Protein AF-A0A9C8GMT3-F1 (afdb_monomer)

Radius of gyration: 23.28 Å; Cα contacts (8 Å, |Δi|>4): 105; chains: 1; bounding box: 60×32×72 Å

Secondary structure (DSSP, 8-state):
-HHHHHHHH--S-EEE-S--SSS-HHHHHHHHHHSTTTTTS-EEEEE-----HHHHHHHHHH-SEEEETTTS-HHHHHHHHHHHHHHHHHHHHHHHTTS-----------------

Solvent-accessible surface area (backbone atoms only — not comparable to full-atom values): 7355 Å² total; per-residue (Å²): 109,70,67,59,49,47,72,72,68,61,57,81,61,42,82,41,51,55,82,48,90,95,48,60,29,64,57,50,52,49,56,38,57,71,36,86,92,43,39,80,45,48,28,35,36,48,27,78,69,88,69,51,75,66,55,49,59,54,44,71,77,72,40,77,44,81,44,48,61,92,76,67,55,75,67,55,58,51,50,52,51,51,55,53,50,51,53,52,58,54,54,55,59,62,60,65,73,74,73,76,73,79,91,68,89,79,87,78,90,81,92,80,83,84,90,133

Foldseek 3Di:
DVLVCCVPVVDQAEEFEQDDPPDGSVVSLCSQCVDPSRVLRAYEYEYQDDDDPVRVVVCVVRHQYYHHPPPDDPVVVVVSVVVSSVVVVVVVVVVVVPPPDPPDDDDDDDDDDDDD

Sequence (116 aa):
EAITLVQMEHPDIIVLDLMMPGVDGFDVLESVKANKDTRGIPIIVVTAKELTKKERQVLNKGVETLLQKGLFEQQELLADVASALDRLSMNSQRQDTAKDEPENETTPQKIARESK

Nearest PDB structures (foldseek):
  2v0n-assembly1_B  TM=7.617E-01  e=2.883E-06  Caulobacter vibrioides CB15
  2fmk-assembly1_A  TM=8.348E-01  e=1.389E-05  Salmonella enterica subsp. enterica serovar Typhimurium str. LT2
  3c3m-assembly1_A-2  TM=7.656E-01  e=4.560E-06  Methanoculleus marisnigri JR1
  5wq0-assembly4_D  TM=8.426E-01  e=1.130E-04  Paenisporosarcina sp. TG-14
  1jlk-assembly1_B  TM=7.891E-01  e=6.689E-05  Synechocystis sp. PCC 6803

Mean predicted aligned error: 10.71 Å

Structure (mmCIF, N/CA/C/O backbone):
data_AF-A0A9C8GMT3-F1
#
_entry.id   AF-A0A9C8GMT3-F1
#
loop_
_atom_site.group_PDB
_atom_site.id
_atom_site.type_symbol
_atom_site.label_atom_id
_atom_site.label_alt_id
_atom_site.label_comp_id
_atom_site.label_asym_id
_atom_site.label_entity_id
_atom_site.label_seq_id
_atom_site.pdbx_PDB_ins_code
_atom_site.Cartn_x
_atom_site.Cartn_y
_atom_site.Cartn_z
_atom_site.occupancy
_atom_site.B_iso_or_equiv
_atom_site.auth_seq_id
_atom_site.auth_comp_id
_atom_site.auth_asym_id
_atom_site.auth_atom_id
_atom_site.pdbx_PDB_model_num
ATOM 1 N N . GLU A 1 1 ? 12.808 -10.916 -3.882 1.00 78.44 1 GLU A N 1
ATOM 2 C CA . GLU A 1 1 ? 11.935 -12.011 -3.408 1.00 78.44 1 GLU A CA 1
ATOM 3 C C . GLU A 1 1 ? 10.453 -11.658 -3.524 1.00 78.44 1 GLU A C 1
ATOM 5 O O . GLU A 1 1 ? 9.775 -12.298 -4.313 1.00 78.44 1 GLU A O 1
ATOM 10 N N . ALA A 1 2 ? 9.962 -10.601 -2.860 1.00 83.88 2 ALA A N 1
ATOM 11 C CA . ALA A 1 2 ? 8.541 -10.215 -2.899 1.00 83.88 2 ALA A CA 1
ATOM 12 C C . ALA A 1 2 ? 7.951 -10.070 -4.319 1.00 83.88 2 ALA A C 1
ATOM 14 O O . ALA A 1 2 ? 6.908 -10.643 -4.608 1.00 83.88 2 ALA A O 1
ATOM 15 N N . ILE A 1 3 ? 8.636 -9.368 -5.231 1.00 88.31 3 ILE A N 1
ATOM 16 C CA . ILE A 1 3 ? 8.175 -9.197 -6.623 1.00 88.31 3 ILE A CA 1
ATOM 17 C C . ILE A 1 3 ? 8.035 -10.549 -7.338 1.00 88.31 3 ILE A C 1
ATOM 19 O O . ILE A 1 3 ? 7.062 -10.769 -8.052 1.00 88.31 3 ILE A O 1
ATOM 23 N N . THR A 1 4 ? 8.985 -11.462 -7.122 1.00 90.50 4 THR A N 1
ATOM 24 C CA . THR A 1 4 ? 8.955 -12.810 -7.702 1.00 90.50 4 THR A CA 1
ATOM 25 C C . THR A 1 4 ? 7.749 -13.593 -7.193 1.00 90.50 4 THR A C 1
ATOM 27 O O . THR A 1 4 ? 7.046 -14.194 -7.993 1.00 90.50 4 THR A O 1
ATOM 30 N N . LEU A 1 5 ? 7.461 -13.537 -5.889 1.00 90.94 5 LEU A N 1
ATOM 31 C CA . LEU A 1 5 ? 6.283 -14.194 -5.314 1.00 90.94 5 LEU A CA 1
ATOM 32 C C . LEU A 1 5 ? 4.979 -13.620 -5.872 1.00 90.94 5 LEU A C 1
ATOM 34 O O . LEU A 1 5 ? 4.109 -14.383 -6.267 1.00 90.94 5 LEU A O 1
ATOM 38 N N . VAL A 1 6 ? 4.860 -12.294 -5.986 1.00 93.00 6 VAL A N 1
ATOM 39 C CA . VAL A 1 6 ? 3.665 -11.657 -6.569 1.00 93.00 6 VAL A CA 1
ATOM 40 C C . VAL A 1 6 ? 3.433 -12.109 -8.014 1.00 93.00 6 VAL A C 1
ATOM 42 O O . VAL A 1 6 ? 2.291 -12.311 -8.414 1.00 93.00 6 VAL A O 1
ATOM 45 N N . GLN A 1 7 ? 4.503 -12.278 -8.793 1.00 91.19 7 GLN A N 1
ATOM 46 C CA . GLN A 1 7 ? 4.419 -12.734 -10.182 1.00 91.19 7 GLN A CA 1
ATOM 47 C C . GLN A 1 7 ? 4.114 -14.227 -10.323 1.00 91.19 7 GLN A C 1
ATOM 49 O O . GLN A 1 7 ? 3.592 -14.619 -11.355 1.00 91.19 7 GLN A O 1
ATOM 54 N N . MET A 1 8 ? 4.466 -15.058 -9.340 1.00 92.25 8 MET A N 1
ATOM 55 C CA . MET A 1 8 ? 4.191 -16.498 -9.397 1.00 92.25 8 MET A CA 1
ATOM 56 C C . MET A 1 8 ? 2.823 -16.848 -8.812 1.00 92.25 8 MET A C 1
ATOM 58 O O . MET A 1 8 ? 2.103 -17.657 -9.384 1.00 92.25 8 MET A O 1
ATOM 62 N N . GLU A 1 9 ? 2.469 -16.235 -7.684 1.00 93.25 9 GLU A N 1
ATOM 63 C CA . GLU A 1 9 ? 1.279 -16.596 -6.907 1.00 93.25 9 GLU A CA 1
ATOM 64 C C . GLU A 1 9 ? 0.040 -15.775 -7.283 1.00 93.25 9 GLU A C 1
ATOM 66 O O . GLU A 1 9 ? -1.067 -16.178 -6.947 1.00 93.25 9 GLU A O 1
ATOM 71 N N . HIS A 1 10 ? 0.203 -14.631 -7.963 1.00 91.88 10 HIS A N 1
ATOM 72 C CA . HIS A 1 10 ? -0.894 -13.734 -8.358 1.00 91.88 10 HIS A CA 1
ATOM 73 C C . HIS A 1 10 ? -1.910 -13.470 -7.229 1.00 91.88 10 HIS A C 1
ATOM 75 O O . HIS A 1 10 ? -3.089 -13.797 -7.364 1.00 91.88 10 HIS A O 1
ATOM 81 N N . PRO A 1 11 ? -1.473 -12.880 -6.102 1.00 94.94 11 PRO A N 1
ATOM 82 C CA . PRO A 1 11 ? -2.352 -12.670 -4.962 1.00 94.94 11 PRO A CA 1
ATOM 83 C C . PRO A 1 11 ? -3.508 -11.725 -5.305 1.00 94.94 11 PRO A C 1
ATOM 85 O O . PRO A 1 11 ? -3.325 -10.746 -6.029 1.00 94.94 11 PRO A O 1
ATOM 88 N N . ASP A 1 12 ? -4.671 -11.958 -4.694 1.00 94.44 12 ASP A N 1
ATOM 89 C CA . ASP A 1 12 ? -5.844 -11.089 -4.857 1.00 94.44 12 ASP A CA 1
ATOM 90 C C . ASP A 1 12 ? -5.641 -9.697 -4.242 1.00 94.44 12 ASP A C 1
ATOM 92 O O . ASP A 1 12 ? -6.291 -8.734 -4.637 1.00 94.44 12 ASP A O 1
ATOM 96 N N . ILE A 1 13 ? -4.747 -9.564 -3.259 1.00 95.31 13 ILE A N 1
ATOM 97 C CA . ILE A 1 13 ? -4.440 -8.292 -2.602 1.00 95.31 13 ILE A CA 1
ATOM 98 C C . ILE A 1 13 ? -3.027 -8.300 -2.021 1.00 95.31 13 ILE A C 1
ATOM 100 O O . ILE A 1 13 ? -2.522 -9.335 -1.587 1.00 95.31 13 ILE A O 1
ATOM 104 N N . ILE A 1 14 ? -2.391 -7.129 -1.975 1.00 95.44 14 ILE A N 1
ATOM 105 C CA . ILE A 1 14 ? -1.078 -6.942 -1.349 1.00 95.44 14 ILE A CA 1
ATOM 106 C C . ILE A 1 14 ? -1.200 -5.932 -0.211 1.00 95.44 14 ILE A C 1
ATOM 108 O O . ILE A 1 14 ? -1.662 -4.810 -0.410 1.00 95.44 14 ILE A O 1
ATOM 112 N N . VAL A 1 15 ? -0.709 -6.308 0.969 1.00 94.88 15 VAL A N 1
ATOM 113 C CA . VAL A 1 15 ? -0.457 -5.376 2.072 1.00 94.88 15 VAL A CA 1
ATOM 114 C C . VAL A 1 15 ? 1.039 -5.085 2.110 1.00 94.88 15 VAL A C 1
ATOM 116 O O . VAL A 1 15 ? 1.845 -5.993 2.300 1.00 94.88 15 VAL A O 1
ATOM 119 N N . LEU A 1 16 ? 1.415 -3.827 1.889 1.00 94.50 16 LEU A N 1
ATOM 120 C CA . LEU A 1 16 ? 2.797 -3.421 1.644 1.00 94.50 16 LEU A CA 1
ATOM 121 C C . LEU A 1 16 ? 3.307 -2.462 2.720 1.00 94.50 16 LEU A C 1
ATOM 123 O O . LEU A 1 16 ? 2.701 -1.421 2.965 1.00 94.50 16 LEU A O 1
ATOM 127 N N . ASP A 1 17 ? 4.463 -2.767 3.306 1.00 93.06 17 ASP A N 1
ATOM 128 C CA . ASP A 1 17 ? 5.231 -1.789 4.079 1.00 93.06 17 ASP A CA 1
ATOM 129 C C . ASP A 1 17 ? 6.258 -1.081 3.190 1.00 93.06 17 ASP A C 1
ATOM 131 O O . ASP A 1 17 ? 6.861 -1.688 2.309 1.00 93.06 17 ASP A O 1
ATOM 135 N N . LEU A 1 18 ? 6.475 0.209 3.446 1.00 91.44 18 LEU A N 1
ATOM 136 C CA . LEU A 1 18 ? 7.498 1.021 2.784 1.00 91.44 18 LEU A CA 1
ATOM 137 C C . LEU A 1 18 ? 8.814 1.076 3.568 1.00 91.44 18 LEU A C 1
ATOM 139 O O . LEU A 1 18 ? 9.838 1.448 3.007 1.00 91.44 18 LEU A O 1
ATOM 143 N N . MET A 1 19 ? 8.810 0.714 4.854 1.00 85.25 19 MET A N 1
ATOM 144 C CA . MET A 1 19 ? 10.020 0.671 5.680 1.00 85.25 19 MET A CA 1
ATOM 145 C C . MET A 1 19 ? 10.506 -0.767 5.856 1.00 85.25 19 MET A C 1
ATOM 147 O O . MET A 1 19 ? 10.308 -1.370 6.907 1.00 85.25 19 MET A O 1
ATOM 151 N N . MET A 1 20 ? 11.169 -1.313 4.836 1.00 83.81 20 MET A N 1
ATOM 152 C CA . MET A 1 20 ? 11.773 -2.648 4.896 1.00 83.81 20 MET A CA 1
ATOM 153 C C . MET A 1 20 ? 13.302 -2.571 4.763 1.00 83.81 20 MET A C 1
ATOM 155 O O . MET A 1 20 ? 13.817 -1.782 3.970 1.00 83.81 20 MET A O 1
ATOM 159 N N . PRO A 1 21 ? 14.068 -3.383 5.515 1.00 73.88 21 PRO A N 1
ATOM 160 C CA . PRO A 1 21 ? 15.499 -3.508 5.284 1.00 73.88 21 PRO A CA 1
ATOM 161 C C . PRO A 1 21 ? 15.765 -4.235 3.956 1.00 73.88 21 PRO A C 1
ATOM 163 O O . PRO A 1 21 ? 15.221 -5.305 3.697 1.00 73.88 21 PRO A O 1
ATOM 166 N N . GLY A 1 22 ? 16.634 -3.663 3.122 1.00 72.19 22 GLY A N 1
ATOM 167 C CA . GLY A 1 22 ? 17.148 -4.290 1.897 1.00 72.19 22 GLY A CA 1
ATOM 168 C C . GLY A 1 22 ? 16.306 -4.101 0.630 1.00 72.19 22 GLY A C 1
ATOM 169 O O . GLY A 1 22 ? 16.871 -4.172 -0.456 1.00 72.19 22 GLY A O 1
ATOM 170 N N . VAL A 1 23 ? 15.002 -3.825 0.740 1.00 72.81 23 VAL A N 1
ATOM 171 C CA . VAL A 1 23 ? 14.119 -3.551 -0.409 1.00 72.81 23 VAL A CA 1
ATOM 172 C C . VAL A 1 23 ? 13.275 -2.319 -0.115 1.00 72.81 23 VAL A C 1
ATOM 174 O O . VAL A 1 23 ? 12.605 -2.272 0.914 1.00 72.81 23 VAL A O 1
ATOM 177 N N . ASP A 1 24 ? 13.277 -1.341 -1.019 1.00 83.88 24 ASP A N 1
ATOM 178 C CA . ASP A 1 24 ? 12.379 -0.194 -0.911 1.00 83.88 24 ASP A CA 1
ATOM 179 C C . ASP A 1 24 ? 10.957 -0.617 -1.319 1.00 83.88 24 ASP A C 1
ATOM 181 O O . ASP A 1 24 ? 10.730 -1.150 -2.408 1.00 83.88 24 ASP A O 1
ATOM 185 N N . GLY A 1 25 ? 9.974 -0.402 -0.441 1.00 88.12 25 GLY A N 1
ATOM 186 C CA . GLY A 1 25 ? 8.580 -0.710 -0.758 1.00 88.12 25 GLY A CA 1
ATOM 187 C C . GLY A 1 25 ? 8.043 0.117 -1.931 1.00 88.12 25 GLY A C 1
ATOM 188 O O . GLY A 1 25 ? 7.144 -0.346 -2.632 1.00 88.12 25 GLY A O 1
ATOM 189 N N . PHE A 1 26 ? 8.614 1.293 -2.217 1.00 90.50 26 PHE A N 1
ATOM 190 C CA . PHE A 1 26 ? 8.267 2.041 -3.428 1.00 90.50 26 PHE A CA 1
ATOM 191 C C . PHE A 1 26 ? 8.664 1.290 -4.705 1.00 90.50 26 PHE A C 1
ATOM 193 O O . PHE A 1 26 ? 7.865 1.247 -5.640 1.00 90.50 26 PHE A O 1
ATOM 200 N N . ASP A 1 27 ? 9.820 0.624 -4.723 1.00 89.81 27 ASP A N 1
ATOM 201 C CA . ASP A 1 27 ? 10.266 -0.171 -5.876 1.00 89.81 27 ASP A CA 1
ATOM 202 C C . ASP A 1 27 ? 9.348 -1.378 -6.107 1.00 89.81 27 ASP A C 1
ATOM 204 O O . ASP A 1 27 ? 9.056 -1.750 -7.248 1.00 89.81 27 ASP A O 1
ATOM 208 N N . VAL A 1 28 ? 8.853 -1.990 -5.024 1.00 91.31 28 VAL A N 1
ATOM 209 C CA . VAL A 1 28 ? 7.864 -3.076 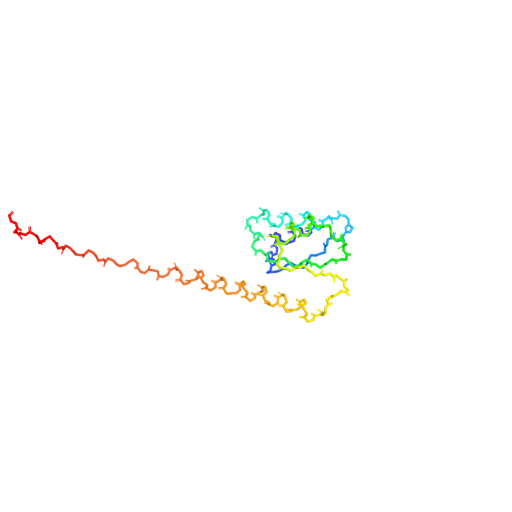-5.103 1.00 91.31 28 VAL A CA 1
ATOM 210 C C . VAL A 1 28 ? 6.564 -2.559 -5.709 1.00 91.31 28 VAL A C 1
ATOM 212 O O . VAL A 1 28 ? 6.048 -3.166 -6.647 1.00 91.31 28 VAL A O 1
ATOM 215 N N . LEU A 1 29 ? 6.055 -1.429 -5.212 1.00 92.62 29 LEU A N 1
ATOM 216 C CA . LEU A 1 29 ? 4.853 -0.791 -5.742 1.00 92.62 29 LEU A CA 1
ATOM 217 C C . LEU A 1 29 ? 4.993 -0.487 -7.238 1.00 92.62 29 LEU A C 1
ATOM 219 O O . LEU A 1 29 ? 4.106 -0.831 -8.020 1.00 92.62 29 LEU A O 1
ATOM 223 N N . GLU A 1 30 ? 6.105 0.131 -7.638 1.00 91.94 30 GLU A N 1
ATOM 224 C CA . GLU A 1 30 ? 6.381 0.465 -9.034 1.00 91.94 30 GLU A CA 1
ATOM 225 C C . GLU A 1 30 ? 6.451 -0.795 -9.902 1.00 91.94 30 GLU A C 1
ATOM 227 O O . GLU A 1 30 ? 5.771 -0.876 -10.925 1.00 91.94 30 GLU A O 1
ATOM 232 N N . SER A 1 31 ? 7.183 -1.818 -9.458 1.00 92.38 31 SER A N 1
ATOM 233 C CA . SER A 1 31 ? 7.333 -3.081 -10.189 1.00 92.38 31 SER A CA 1
ATOM 234 C C . SER A 1 31 ? 6.000 -3.804 -10.393 1.00 92.38 31 SER A C 1
ATOM 236 O O . SER A 1 31 ? 5.733 -4.321 -11.480 1.00 92.38 31 SER A O 1
ATOM 238 N N . VAL A 1 32 ? 5.141 -3.824 -9.369 1.00 93.62 32 VAL A N 1
ATOM 239 C CA . VAL A 1 32 ? 3.805 -4.429 -9.461 1.00 93.62 32 VAL A CA 1
ATOM 240 C C . VAL A 1 32 ? 2.908 -3.620 -10.396 1.00 93.62 32 VAL A C 1
ATOM 242 O O . VAL A 1 32 ? 2.219 -4.191 -11.235 1.00 93.62 32 VAL A O 1
ATOM 245 N N . LYS A 1 33 ? 2.927 -2.286 -10.319 1.00 92.50 33 LYS A N 1
ATOM 246 C CA . LYS A 1 33 ? 2.069 -1.438 -11.164 1.00 92.50 33 LYS A CA 1
ATOM 247 C C . LYS A 1 33 ? 2.551 -1.338 -12.615 1.00 92.50 33 LYS A C 1
ATOM 249 O O . LYS A 1 33 ? 1.734 -1.079 -13.500 1.00 92.50 33 LYS A O 1
ATOM 254 N N . ALA A 1 34 ? 3.834 -1.573 -12.880 1.00 92.94 34 ALA A N 1
ATOM 255 C CA . ALA A 1 34 ? 4.400 -1.574 -14.227 1.00 92.94 34 ALA A CA 1
ATOM 256 C C . ALA A 1 34 ? 4.076 -2.853 -15.022 1.00 92.94 34 ALA A C 1
ATOM 258 O O . ALA A 1 34 ? 3.977 -2.805 -16.251 1.00 92.94 34 ALA A O 1
ATOM 259 N N . ASN A 1 35 ? 3.892 -3.994 -14.353 1.00 93.50 35 ASN A N 1
ATOM 260 C CA . ASN A 1 35 ? 3.625 -5.267 -15.018 1.00 93.50 35 ASN A CA 1
ATOM 261 C C . ASN A 1 35 ? 2.122 -5.440 -15.316 1.00 93.50 35 ASN A C 1
ATOM 263 O O . ASN A 1 35 ? 1.271 -5.276 -14.448 1.00 93.50 35 ASN A O 1
ATOM 267 N N . LYS A 1 36 ? 1.776 -5.791 -16.563 1.00 94.00 36 LYS A N 1
ATOM 268 C CA . LYS A 1 36 ? 0.382 -5.955 -17.005 1.00 94.00 36 LYS A CA 1
ATOM 269 C C . LYS A 1 36 ? -0.384 -7.030 -16.239 1.00 94.00 36 LYS A C 1
ATOM 271 O O . LYS A 1 36 ? -1.587 -6.848 -16.059 1.00 94.00 36 LYS A O 1
ATOM 276 N N . ASP A 1 37 ? 0.310 -8.069 -15.790 1.00 92.75 37 ASP A N 1
ATOM 277 C CA . ASP A 1 37 ? -0.288 -9.237 -15.143 1.00 92.75 37 ASP A CA 1
ATOM 278 C C . ASP A 1 37 ? -0.522 -9.017 -13.643 1.00 92.75 37 ASP A C 1
ATOM 280 O O . ASP A 1 37 ? -1.314 -9.722 -13.026 1.00 92.75 37 ASP A O 1
ATOM 284 N N . THR A 1 38 ? 0.136 -8.018 -13.044 1.00 94.50 38 THR A N 1
ATOM 285 C CA . THR A 1 38 ? 0.053 -7.743 -11.600 1.00 94.50 38 THR A CA 1
ATOM 286 C C . THR A 1 38 ? -0.45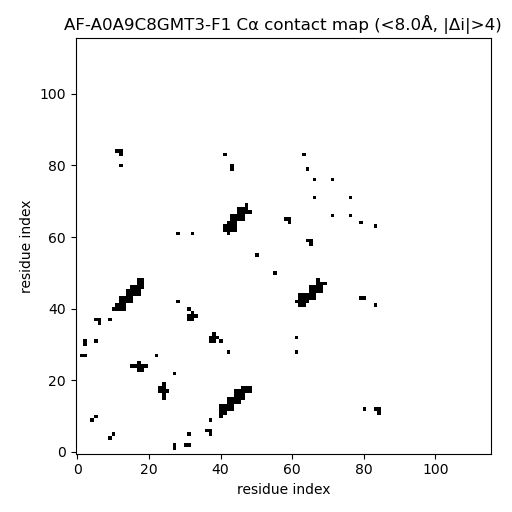4 -6.334 -11.274 1.00 94.50 38 THR A C 1
ATOM 288 O O . THR A 1 38 ? -0.908 -6.092 -10.159 1.00 94.50 38 THR A O 1
ATOM 291 N N . ARG A 1 39 ? -0.498 -5.400 -12.237 1.00 93.62 39 ARG A N 1
ATOM 292 C CA . ARG A 1 39 ? -0.968 -4.012 -12.021 1.00 93.62 39 ARG A CA 1
ATOM 293 C C . ARG A 1 39 ? -2.404 -3.899 -11.516 1.00 93.62 39 ARG A C 1
ATOM 295 O O . ARG A 1 39 ? -2.740 -2.903 -10.868 1.00 93.62 39 ARG A O 1
ATOM 302 N N . GLY A 1 40 ? -3.235 -4.890 -11.842 1.00 92.50 40 GLY A N 1
ATOM 303 C CA . GLY A 1 40 ? -4.632 -4.973 -11.415 1.00 92.50 40 GLY A CA 1
ATOM 304 C C . GLY A 1 40 ? -4.798 -5.351 -9.945 1.00 92.50 40 GLY A C 1
ATOM 305 O O . GLY A 1 40 ? -5.868 -5.121 -9.395 1.00 92.50 40 GLY A O 1
ATOM 306 N N . ILE A 1 41 ? -3.747 -5.870 -9.304 1.00 94.31 41 ILE A N 1
ATOM 307 C CA . ILE A 1 41 ? -3.794 -6.273 -7.902 1.00 94.31 41 ILE A CA 1
ATOM 308 C C . ILE A 1 41 ? -3.921 -5.008 -7.027 1.00 94.31 41 ILE A C 1
ATOM 310 O O . ILE A 1 41 ? -3.109 -4.073 -7.165 1.00 94.31 41 ILE A O 1
ATOM 314 N N . PRO A 1 42 ? -4.941 -4.922 -6.154 1.00 95.19 42 PRO A N 1
ATOM 315 C CA . PRO A 1 42 ? -5.080 -3.839 -5.193 1.00 95.19 42 PRO A CA 1
ATOM 316 C C . PRO A 1 42 ? -3.953 -3.9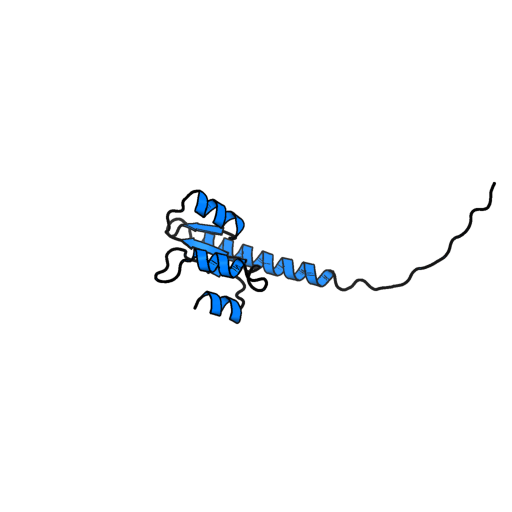01 -4.160 1.00 95.19 42 PRO A C 1
ATOM 318 O O . PRO A 1 42 ? -3.556 -4.969 -3.691 1.00 95.19 42 PRO A O 1
ATOM 321 N N . ILE A 1 43 ? -3.423 -2.729 -3.812 1.00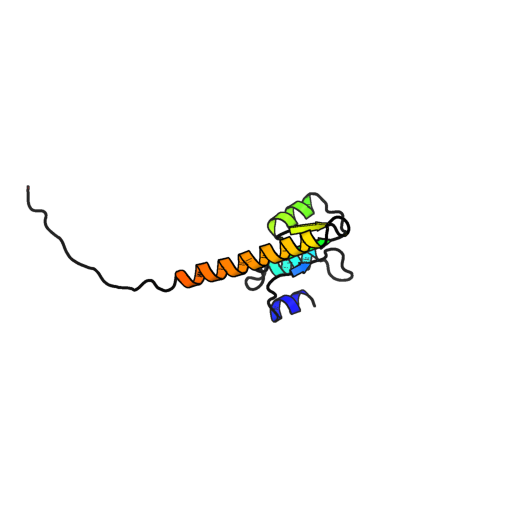 95.88 43 ILE A N 1
ATOM 322 C CA . ILE A 1 43 ? -2.319 -2.598 -2.860 1.00 95.88 43 ILE A CA 1
ATOM 323 C C . ILE A 1 43 ? -2.773 -1.680 -1.738 1.00 95.88 43 ILE A C 1
ATOM 325 O O . ILE A 1 43 ? -3.108 -0.526 -1.994 1.00 95.88 43 ILE A O 1
ATOM 329 N N . ILE A 1 44 ? -2.746 -2.174 -0.506 1.00 95.81 44 ILE A N 1
ATOM 330 C CA . ILE A 1 44 ? -2.930 -1.369 0.699 1.00 95.81 44 ILE A CA 1
ATOM 331 C C . ILE A 1 44 ? -1.550 -1.131 1.294 1.00 95.81 44 ILE A C 1
ATOM 333 O O . ILE A 1 44 ? -0.833 -2.074 1.629 1.00 95.81 44 ILE A O 1
ATOM 337 N N . VAL A 1 45 ? -1.161 0.131 1.428 1.00 95.75 45 VAL A N 1
ATOM 338 C CA . VAL A 1 45 ? 0.105 0.479 2.069 1.00 95.75 45 VAL A CA 1
ATOM 339 C C . VAL A 1 45 ? -0.120 0.678 3.554 1.00 95.75 45 VAL A C 1
ATOM 341 O O . VAL A 1 45 ? -0.944 1.490 3.959 1.00 95.75 45 VAL A O 1
ATOM 344 N N . VAL A 1 46 ? 0.660 -0.030 4.361 1.00 94.56 46 VAL A N 1
ATOM 345 C CA . VAL A 1 46 ? 0.669 0.080 5.815 1.00 94.56 46 VAL A CA 1
ATOM 346 C C . VAL A 1 46 ? 2.092 0.406 6.235 1.00 94.56 46 VAL A C 1
ATOM 348 O O . VAL A 1 46 ? 2.957 -0.466 6.217 1.00 94.56 46 VAL A O 1
ATOM 351 N N . THR A 1 47 ? 2.366 1.655 6.612 1.00 94.00 47 THR A N 1
ATOM 352 C CA . THR A 1 47 ? 3.742 2.083 6.910 1.00 94.00 47 THR A CA 1
ATOM 353 C C . THR A 1 47 ? 3.846 2.992 8.127 1.00 94.00 47 THR A C 1
ATOM 355 O O . THR A 1 47 ? 2.916 3.721 8.454 1.00 94.00 47 THR A O 1
ATOM 358 N N . ALA A 1 48 ? 4.994 2.950 8.804 1.00 92.75 48 ALA A N 1
ATOM 359 C CA . ALA A 1 48 ? 5.362 3.914 9.843 1.00 92.75 48 ALA A CA 1
ATOM 360 C C . ALA A 1 48 ? 6.138 5.120 9.275 1.00 92.75 48 ALA A C 1
ATOM 362 O O . ALA A 1 48 ? 6.518 6.015 10.025 1.00 92.75 48 ALA A O 1
ATOM 363 N N . LYS A 1 49 ? 6.409 5.139 7.961 1.00 90.88 49 LYS A N 1
ATOM 364 C CA . LYS A 1 49 ? 7.153 6.217 7.310 1.00 90.88 49 LYS A CA 1
ATOM 365 C C . LYS A 1 49 ? 6.351 7.515 7.344 1.00 90.88 49 LYS A C 1
ATOM 367 O O . LYS A 1 49 ? 5.222 7.563 6.863 1.00 90.88 49 LYS A O 1
ATOM 372 N N . GLU A 1 50 ? 6.989 8.585 7.802 1.00 90.81 50 GLU A N 1
ATOM 373 C CA . GLU A 1 50 ? 6.507 9.944 7.565 1.00 90.81 50 GLU A CA 1
ATOM 374 C C . GLU A 1 50 ? 6.674 10.284 6.081 1.00 90.81 50 GLU A C 1
ATOM 376 O O . GLU A 1 50 ? 7.789 10.361 5.556 1.00 90.81 50 GLU A O 1
ATOM 381 N N . LEU A 1 51 ? 5.549 10.429 5.384 1.00 91.31 51 LEU A N 1
ATOM 382 C CA . LEU A 1 51 ? 5.523 10.630 3.939 1.00 91.31 51 LEU A CA 1
ATOM 383 C C . LEU A 1 51 ? 5.569 12.113 3.597 1.00 91.31 51 LEU A C 1
ATOM 385 O O . LEU A 1 51 ? 4.743 12.912 4.044 1.00 91.31 51 LEU A O 1
ATOM 389 N N . THR A 1 52 ? 6.478 12.474 2.699 1.00 93.25 52 THR A N 1
ATOM 390 C CA . THR A 1 52 ? 6.468 13.792 2.071 1.00 93.25 52 THR A CA 1
ATOM 391 C C . THR A 1 52 ? 5.198 13.977 1.239 1.00 93.25 52 THR A C 1
ATOM 393 O O . THR A 1 52 ? 4.579 13.027 0.750 1.00 93.25 52 THR A O 1
ATOM 396 N N . LYS A 1 53 ? 4.832 15.239 0.986 1.00 92.75 53 LYS A N 1
ATOM 397 C CA . LYS A 1 53 ? 3.696 15.575 0.114 1.00 92.75 53 LYS A CA 1
ATOM 398 C C . LYS A 1 53 ? 3.809 14.911 -1.265 1.00 92.75 53 LYS A C 1
ATOM 400 O O . LYS A 1 53 ? 2.804 14.462 -1.807 1.00 92.75 53 LYS A O 1
ATOM 405 N N . LYS A 1 54 ? 5.027 14.831 -1.811 1.00 90.56 54 LYS A N 1
ATOM 406 C CA . LYS A 1 54 ? 5.302 14.208 -3.110 1.00 90.56 54 LYS A CA 1
ATOM 407 C C . LYS A 1 54 ? 5.083 12.694 -3.063 1.00 90.56 54 LYS A C 1
ATOM 409 O O . LYS A 1 54 ? 4.390 12.172 -3.928 1.00 90.56 54 LYS A O 1
ATOM 414 N N . GLU A 1 55 ? 5.615 12.005 -2.054 1.00 91.44 55 GLU A N 1
ATOM 415 C CA . GLU A 1 55 ? 5.418 10.555 -1.894 1.00 91.44 55 GLU A CA 1
ATOM 416 C C . GLU A 1 55 ? 3.934 10.214 -1.725 1.00 91.44 55 GLU A C 1
ATOM 418 O O . GLU A 1 55 ? 3.420 9.346 -2.425 1.00 91.44 55 GLU A O 1
ATOM 423 N N . ARG A 1 56 ? 3.200 10.964 -0.893 1.00 91.44 56 ARG A N 1
ATOM 424 C CA . ARG A 1 56 ? 1.750 10.771 -0.734 1.00 91.44 56 ARG A CA 1
ATOM 425 C C . ARG A 1 56 ? 0.989 10.975 -2.048 1.00 91.44 56 ARG A C 1
ATOM 427 O O . ARG A 1 56 ? 0.074 10.217 -2.349 1.00 91.44 56 ARG A O 1
ATOM 434 N N . GLN A 1 57 ? 1.373 11.964 -2.858 1.00 88.88 57 GLN A N 1
ATOM 435 C CA . GLN A 1 57 ? 0.765 12.181 -4.176 1.00 88.88 57 GLN A CA 1
ATOM 436 C C . GLN A 1 57 ? 1.014 11.031 -5.156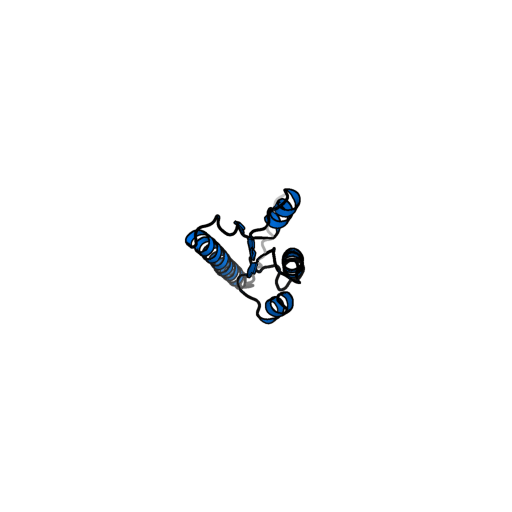 1.00 88.88 57 GLN A C 1
ATOM 438 O O . GLN A 1 57 ? 0.144 10.752 -5.981 1.00 88.88 57 GLN A O 1
ATOM 443 N N . VAL A 1 58 ? 2.184 10.393 -5.093 1.00 87.56 58 VAL A N 1
ATOM 444 C CA . VAL A 1 58 ? 2.494 9.208 -5.905 1.00 87.56 58 VAL A CA 1
ATOM 445 C C . VAL A 1 58 ? 1.643 8.027 -5.444 1.00 87.56 58 VAL A C 1
ATOM 447 O O . VAL A 1 58 ? 0.968 7.408 -6.265 1.00 87.56 58 VAL A O 1
ATOM 450 N N . LEU A 1 59 ? 1.606 7.771 -4.133 1.00 90.38 59 LEU A N 1
ATOM 451 C CA . LEU A 1 59 ? 0.858 6.658 -3.544 1.00 90.38 59 LEU A CA 1
ATOM 452 C C . LEU A 1 59 ? -0.637 6.746 -3.855 1.00 90.38 59 LEU A C 1
ATOM 454 O O . LEU A 1 59 ? -1.199 5.777 -4.348 1.00 90.38 59 LEU A O 1
ATOM 458 N N . ASN A 1 60 ? -1.251 7.923 -3.704 1.00 86.62 60 ASN A N 1
ATOM 459 C CA . ASN A 1 60 ? -2.680 8.138 -3.970 1.00 86.62 60 ASN A CA 1
ATOM 460 C C . ASN A 1 60 ? -3.141 7.759 -5.394 1.00 86.62 60 ASN A C 1
ATOM 462 O O . ASN A 1 60 ? -4.341 7.700 -5.640 1.00 86.62 60 ASN A O 1
ATOM 466 N N . LYS A 1 61 ? -2.225 7.568 -6.352 1.00 82.19 61 LYS A N 1
ATOM 467 C CA . LYS A 1 61 ? -2.557 7.140 -7.722 1.00 82.19 61 LYS A CA 1
ATOM 468 C C . LYS A 1 61 ? -2.404 5.638 -7.949 1.00 82.19 61 LYS A C 1
ATOM 470 O O . LYS A 1 61 ? -2.905 5.135 -8.949 1.00 82.19 61 LYS A O 1
ATOM 475 N N . GLY A 1 62 ? -1.649 4.954 -7.094 1.00 82.19 62 GLY A N 1
ATOM 476 C CA . GLY A 1 62 ? -1.220 3.571 -7.306 1.00 82.19 62 GLY A CA 1
ATOM 477 C C . GLY A 1 62 ? -1.667 2.595 -6.226 1.00 82.19 62 GLY A C 1
ATOM 478 O O . GLY A 1 62 ? -1.518 1.391 -6.425 1.00 82.19 62 GLY A O 1
ATOM 479 N N . VAL A 1 63 ? -2.202 3.085 -5.107 1.00 92.19 63 VAL A N 1
ATOM 480 C CA . VAL A 1 63 ? -2.629 2.267 -3.966 1.00 92.19 63 VAL A CA 1
ATOM 481 C C . VAL A 1 63 ? -4.117 2.455 -3.717 1.00 92.19 63 VAL A C 1
ATOM 483 O O . VAL A 1 63 ? -4.681 3.497 -4.043 1.00 92.19 63 VAL A O 1
ATOM 486 N N . GLU A 1 64 ? -4.730 1.440 -3.128 1.00 93.25 64 GLU A N 1
ATOM 487 C CA . GLU A 1 64 ? -6.134 1.454 -2.742 1.00 93.25 64 GLU A CA 1
ATOM 488 C C . GLU A 1 64 ? -6.336 2.311 -1.492 1.00 93.25 64 GLU A C 1
ATOM 490 O O . GLU A 1 64 ? -7.102 3.272 -1.498 1.00 93.25 64 GLU A O 1
ATOM 495 N N . THR A 1 65 ? -5.559 2.006 -0.451 1.00 94.00 65 THR A N 1
ATOM 496 C CA . THR A 1 65 ? -5.582 2.718 0.826 1.00 94.00 65 THR A CA 1
ATOM 497 C C . THR A 1 65 ? -4.159 2.876 1.360 1.00 94.00 65 THR A C 1
ATOM 499 O O . THR A 1 65 ? -3.277 2.052 1.103 1.00 94.00 65 THR A O 1
ATOM 502 N N . LEU A 1 66 ? -3.927 3.960 2.100 1.00 94.44 66 LEU A N 1
ATOM 503 C CA . LEU A 1 66 ? -2.683 4.244 2.807 1.00 94.44 66 LEU A CA 1
ATOM 504 C C . LEU A 1 66 ? -2.987 4.426 4.297 1.00 94.44 66 LEU A C 1
ATOM 506 O O . LEU A 1 66 ? -3.572 5.435 4.687 1.00 94.44 66 LEU A O 1
ATOM 510 N N . LEU A 1 67 ? -2.533 3.477 5.109 1.00 94.00 67 LEU A N 1
ATOM 511 C CA . LEU A 1 67 ? -2.694 3.452 6.558 1.00 94.00 67 LEU A CA 1
ATOM 512 C C . LEU A 1 67 ? -1.353 3.702 7.256 1.00 94.00 67 LEU A C 1
ATOM 514 O O . LEU A 1 67 ? -0.309 3.161 6.871 1.00 94.00 67 LEU A O 1
ATOM 518 N N . GLN A 1 68 ? -1.381 4.508 8.317 1.00 93.94 68 GLN A N 1
ATOM 519 C CA . GLN A 1 68 ? -0.197 4.791 9.123 1.00 93.94 68 GLN A CA 1
ATOM 520 C C . GLN A 1 68 ? -0.121 3.829 10.309 1.00 93.94 68 GLN A C 1
ATOM 522 O O . GLN A 1 68 ? -1.004 3.815 11.164 1.00 93.94 68 GLN A O 1
ATOM 527 N N . LYS A 1 69 ? 0.942 3.021 10.372 1.00 91.69 69 LYS A N 1
ATOM 528 C CA . LYS A 1 69 ? 1.160 2.041 11.447 1.00 91.69 69 LYS A CA 1
ATOM 529 C C . LYS A 1 69 ? 1.027 2.696 12.819 1.00 91.69 69 LYS A C 1
ATOM 531 O O . LYS A 1 69 ? 1.696 3.683 13.105 1.00 91.69 69 LYS A O 1
ATOM 536 N N . GLY A 1 70 ? 0.179 2.106 13.659 1.00 90.69 70 GLY A N 1
ATOM 537 C CA . GLY A 1 70 ? -0.101 2.593 15.009 1.00 90.69 70 GLY A CA 1
ATOM 538 C C . GLY A 1 70 ? -1.170 3.686 15.096 1.00 90.69 70 GLY A C 1
ATOM 539 O O . GLY A 1 70 ? -1.475 4.099 16.209 1.00 90.69 70 GLY A O 1
ATOM 540 N N . LEU A 1 71 ? -1.740 4.139 13.971 1.00 90.81 71 LEU A N 1
ATOM 541 C CA . LEU A 1 71 ? -2.814 5.144 13.934 1.00 90.81 71 LEU A CA 1
ATOM 542 C C . LEU A 1 71 ? -4.146 4.625 13.370 1.00 90.81 71 LEU A C 1
ATOM 544 O O . LEU A 1 71 ? -5.106 5.387 13.342 1.00 90.81 71 LEU A O 1
ATOM 548 N N . PHE A 1 72 ? -4.206 3.372 12.915 1.00 91.44 72 PHE A N 1
ATOM 549 C CA . PHE A 1 72 ? -5.433 2.737 12.427 1.00 91.44 72 PHE A CA 1
ATOM 550 C C . PHE A 1 72 ? -5.858 1.603 13.361 1.00 91.44 72 PHE A C 1
ATOM 552 O O . PHE A 1 72 ? -5.018 0.956 13.995 1.00 91.44 72 PHE A O 1
ATOM 559 N N . GLU A 1 73 ? -7.159 1.339 13.405 1.00 93.44 73 GLU A N 1
ATOM 560 C CA . GLU A 1 73 ? -7.734 0.220 14.153 1.00 93.44 73 GLU A CA 1
ATOM 561 C C . GLU A 1 73 ? -7.784 -1.045 13.290 1.00 93.44 73 GLU A C 1
ATOM 563 O O . GLU A 1 73 ? -7.919 -0.984 12.068 1.00 93.44 73 GLU A O 1
ATOM 568 N N . GLN A 1 74 ? -7.739 -2.229 13.906 1.00 91.62 74 GLN A N 1
ATOM 569 C CA . GLN A 1 74 ? -7.738 -3.491 13.152 1.00 91.62 74 GLN A CA 1
ATOM 570 C C . GLN A 1 74 ? -8.958 -3.628 12.224 1.00 91.62 74 GLN A C 1
ATOM 572 O O . GLN A 1 74 ? -8.846 -4.182 11.130 1.00 91.62 74 GLN A O 1
ATOM 577 N N . GLN A 1 75 ? -10.114 -3.108 12.644 1.00 93.56 75 GLN A N 1
ATOM 578 C CA . GLN A 1 75 ? -11.338 -3.147 11.846 1.00 93.56 75 GLN A CA 1
ATOM 579 C C . GLN A 1 75 ? -11.247 -2.279 10.586 1.00 93.56 75 GLN A C 1
ATOM 581 O O . GLN A 1 75 ? -11.876 -2.620 9.591 1.00 93.56 75 GLN A O 1
ATOM 586 N N . GLU A 1 76 ? -10.457 -1.204 10.605 1.00 94.38 76 GLU A N 1
ATOM 587 C CA . GLU A 1 76 ? -10.259 -0.322 9.451 1.00 94.38 76 GLU A CA 1
ATOM 588 C C . GLU A 1 76 ? -9.527 -1.065 8.329 1.00 94.38 76 GLU A C 1
ATOM 590 O O . GLU A 1 76 ? -10.052 -1.187 7.225 1.00 94.38 76 GLU A O 1
ATOM 595 N N . LEU A 1 77 ? -8.394 -1.702 8.647 1.00 94.50 77 LEU A N 1
ATOM 596 C CA . LEU A 1 77 ? -7.657 -2.519 7.678 1.00 94.50 77 LEU A CA 1
ATOM 597 C C . LEU A 1 77 ? -8.507 -3.682 7.144 1.00 94.50 77 LEU A C 1
ATOM 599 O O . LEU A 1 77 ? -8.476 -3.973 5.950 1.00 94.50 77 LEU A O 1
ATOM 603 N N . LEU A 1 78 ? -9.270 -4.356 8.011 1.00 95.31 78 LEU A N 1
ATOM 604 C CA . LEU A 1 78 ? -10.159 -5.438 7.578 1.00 95.31 78 LEU A CA 1
ATOM 605 C C . LEU A 1 78 ? -11.253 -4.932 6.630 1.00 95.31 78 LEU A C 1
ATOM 607 O O . LEU A 1 78 ? -11.556 -5.605 5.646 1.00 95.31 78 LEU A O 1
ATOM 611 N N . ALA A 1 79 ? -11.823 -3.756 6.901 1.00 95.50 79 ALA A N 1
ATOM 612 C CA . ALA A 1 79 ? -12.821 -3.138 6.038 1.00 95.50 79 ALA A CA 1
ATOM 613 C C . ALA A 1 79 ? -12.232 -2.743 4.674 1.00 95.50 79 ALA A C 1
ATOM 615 O O . ALA A 1 79 ? -12.876 -2.980 3.649 1.00 95.50 79 ALA A O 1
ATOM 616 N N . ASP A 1 80 ? -11.009 -2.207 4.643 1.00 95.12 80 ASP A N 1
ATOM 617 C CA . ASP A 1 80 ? -10.301 -1.881 3.401 1.00 95.12 80 ASP A CA 1
ATOM 618 C C . ASP A 1 80 ? -10.039 -3.129 2.551 1.00 95.12 80 ASP A C 1
ATOM 620 O O . ASP A 1 80 ? -10.331 -3.140 1.352 1.00 95.12 80 ASP A O 1
ATOM 624 N N . VAL A 1 81 ? -9.535 -4.200 3.176 1.00 95.44 81 VAL A N 1
ATOM 625 C CA . VAL A 1 81 ? -9.276 -5.484 2.508 1.00 95.44 81 VAL A CA 1
ATOM 626 C C . VAL A 1 81 ? -10.570 -6.073 1.954 1.00 95.44 81 VAL A C 1
ATOM 628 O O . VAL A 1 81 ? -10.621 -6.412 0.773 1.00 95.44 81 VAL A O 1
ATOM 631 N N . ALA A 1 82 ? -11.624 -6.162 2.771 1.00 94.81 82 ALA A N 1
ATOM 632 C CA . ALA A 1 82 ? -12.916 -6.694 2.340 1.00 94.81 82 ALA A CA 1
ATOM 633 C C . ALA A 1 82 ? -13.476 -5.895 1.156 1.00 94.81 82 ALA A C 1
ATOM 635 O O . ALA A 1 82 ? -13.830 -6.467 0.128 1.00 94.81 82 ALA A O 1
ATOM 636 N N . SER A 1 83 ? -13.446 -4.564 1.249 1.00 94.44 83 SER A N 1
ATOM 637 C CA . SER A 1 83 ? -13.924 -3.683 0.183 1.00 94.44 83 SER A CA 1
ATOM 638 C C . SER A 1 83 ? -13.130 -3.848 -1.118 1.00 94.44 83 SER A C 1
ATOM 640 O O . SER A 1 83 ? -13.705 -3.777 -2.206 1.00 94.44 83 SER A O 1
ATOM 642 N N . ALA A 1 84 ? -11.812 -4.045 -1.032 1.00 93.50 84 ALA A N 1
ATOM 643 C CA . ALA A 1 84 ? -10.960 -4.276 -2.197 1.00 93.50 84 ALA A CA 1
ATOM 644 C C . ALA A 1 84 ? -11.263 -5.618 -2.878 1.00 93.50 84 ALA A C 1
ATOM 646 O O . ALA A 1 84 ? -11.399 -5.661 -4.102 1.00 93.50 84 ALA A O 1
ATOM 647 N N . LEU A 1 85 ? -11.431 -6.689 -2.099 1.00 92.38 85 LEU A N 1
ATOM 648 C CA . LEU A 1 85 ? -11.774 -8.015 -2.619 1.00 92.38 85 LEU A CA 1
ATOM 649 C C . LEU A 1 85 ? -13.184 -8.047 -3.229 1.00 92.38 85 LEU A C 1
ATOM 651 O O . LEU A 1 85 ? -13.374 -8.603 -4.313 1.00 92.38 85 LEU A O 1
ATOM 655 N N . ASP A 1 86 ? -14.156 -7.381 -2.603 1.00 92.75 86 ASP A N 1
ATOM 656 C CA . ASP A 1 86 ? -15.517 -7.275 -3.134 1.00 92.75 86 ASP A CA 1
ATOM 657 C C . ASP A 1 86 ? -15.522 -6.624 -4.525 1.00 92.75 86 ASP A C 1
ATOM 659 O O . ASP A 1 86 ? -16.166 -7.131 -5.448 1.00 92.75 86 ASP A O 1
ATOM 663 N N . ARG A 1 87 ? -14.740 -5.552 -4.723 1.00 88.75 87 ARG A N 1
ATOM 664 C CA . ARG A 1 87 ? -14.597 -4.894 -6.035 1.00 88.75 87 ARG A CA 1
ATOM 665 C C . ARG A 1 87 ? -14.020 -5.821 -7.102 1.00 88.75 87 ARG A C 1
ATOM 667 O O . ARG A 1 87 ? -14.473 -5.770 -8.245 1.00 88.75 87 ARG A O 1
ATOM 674 N N . LEU A 1 88 ? -13.058 -6.674 -6.750 1.00 87.69 88 LEU A N 1
ATOM 675 C CA . LEU A 1 88 ? -12.510 -7.662 -7.681 1.00 87.69 88 LEU A CA 1
ATOM 676 C C . LEU A 1 88 ? -13.568 -8.689 -8.088 1.00 87.69 88 LEU A C 1
ATOM 678 O O . LEU A 1 88 ? -13.743 -8.942 -9.280 1.00 87.69 88 LEU A O 1
ATOM 682 N N . SER A 1 89 ? -14.334 -9.206 -7.123 1.00 86.19 89 SER A N 1
ATOM 683 C CA . SER A 1 89 ? -15.411 -10.163 -7.404 1.00 86.19 89 SER A CA 1
ATOM 684 C C . SER A 1 89 ? -16.485 -9.573 -8.334 1.00 86.19 89 SER A C 1
ATOM 686 O O . SER A 1 89 ? -16.944 -10.236 -9.267 1.00 86.19 89 SER A O 1
ATOM 688 N N . MET A 1 90 ? -16.829 -8.293 -8.144 1.00 80.19 90 MET A N 1
ATOM 689 C CA . MET A 1 90 ? -17.799 -7.579 -8.976 1.00 80.19 90 MET A CA 1
ATOM 690 C C . MET A 1 90 ? -17.282 -7.289 -10.387 1.00 80.19 90 MET A C 1
ATOM 692 O O . MET A 1 90 ? -18.054 -7.337 -11.349 1.00 80.19 90 MET A O 1
ATOM 696 N N . ASN A 1 91 ? -15.992 -6.979 -10.535 1.00 76.25 91 ASN A N 1
ATOM 697 C CA . ASN A 1 91 ? -15.393 -6.731 -11.844 1.00 76.25 91 ASN A CA 1
ATOM 698 C C . ASN A 1 91 ? -15.348 -7.999 -12.706 1.00 76.25 91 ASN A C 1
ATOM 700 O O . ASN A 1 91 ? -15.579 -7.903 -13.913 1.00 76.25 91 ASN A O 1
ATOM 704 N N . SER A 1 92 ? -15.130 -9.168 -12.098 1.00 68.19 92 SER A N 1
ATOM 705 C CA . SER A 1 92 ? -15.176 -10.458 -12.796 1.00 68.19 92 SER A CA 1
ATOM 706 C C . SER A 1 92 ? -16.582 -10.767 -13.332 1.00 68.19 92 SER A C 1
ATOM 708 O O . SER A 1 92 ? -16.728 -11.115 -14.499 1.00 68.19 92 SER A O 1
ATOM 710 N N . GLN A 1 93 ? -17.640 -10.506 -12.550 1.00 61.44 93 GLN A N 1
ATOM 711 C CA . GLN A 1 93 ? -19.028 -10.750 -12.983 1.00 61.44 93 GLN A CA 1
ATOM 712 C C . GLN A 1 93 ? -19.484 -9.854 -14.146 1.00 61.44 93 GLN A C 1
ATOM 714 O O . GLN A 1 93 ? -20.295 -10.270 -14.974 1.00 61.44 93 GLN A O 1
ATOM 719 N N . ARG A 1 94 ? -18.964 -8.624 -14.253 1.00 60.78 94 ARG A N 1
ATOM 720 C CA . ARG A 1 94 ? -19.288 -7.738 -15.385 1.00 60.78 94 ARG A CA 1
ATOM 721 C C . ARG A 1 94 ? -18.648 -8.197 -16.697 1.00 60.78 94 ARG A C 1
ATOM 723 O O . ARG A 1 94 ? -19.198 -7.898 -17.753 1.00 60.78 94 ARG A O 1
ATOM 730 N N . GLN A 1 95 ? -17.524 -8.913 -16.651 1.00 52.81 95 GLN A N 1
ATOM 731 C CA . GLN A 1 95 ? -16.835 -9.386 -17.857 1.00 52.81 95 GLN A CA 1
ATOM 732 C C . GLN A 1 95 ? -17.466 -10.650 -18.461 1.00 52.81 95 GLN A C 1
ATOM 734 O O . GLN A 1 95 ? -17.395 -10.822 -19.677 1.00 52.81 95 GLN A O 1
ATOM 739 N N . ASP A 1 96 ? -18.155 -11.475 -17.668 1.00 52.56 96 ASP A N 1
ATOM 740 C CA . ASP A 1 96 ? -18.811 -12.694 -18.168 1.00 52.56 96 ASP A CA 1
ATOM 741 C C . ASP A 1 96 ? -20.118 -12.413 -18.931 1.00 52.56 96 ASP A C 1
ATOM 743 O O . ASP A 1 96 ? -20.460 -13.126 -19.870 1.00 52.56 96 ASP A O 1
ATOM 747 N N . THR A 1 97 ? -20.821 -11.320 -18.613 1.00 51.56 97 THR A N 1
ATOM 748 C CA . THR A 1 97 ? -22.084 -10.955 -19.297 1.00 51.56 97 THR A CA 1
ATOM 749 C C . THR A 1 97 ? -21.911 -10.379 -20.709 1.00 51.56 97 THR A C 1
ATOM 751 O O . THR A 1 97 ? -22.898 -10.200 -21.415 1.00 51.56 97 THR A O 1
ATOM 754 N N . ALA A 1 98 ? -20.678 -10.102 -21.148 1.00 55.38 98 ALA A N 1
ATOM 755 C CA . ALA A 1 98 ? -20.389 -9.510 -22.459 1.00 55.38 98 ALA A CA 1
ATOM 756 C C . ALA A 1 98 ? -19.987 -10.537 -23.541 1.00 55.38 98 ALA A C 1
ATOM 758 O O . ALA A 1 98 ? -19.539 -10.138 -24.614 1.00 55.38 98 ALA A O 1
ATOM 759 N N . LYS A 1 99 ? -20.103 -11.847 -23.271 1.00 51.16 99 LYS A N 1
ATOM 760 C CA . LYS A 1 99 ? -19.730 -12.922 -24.216 1.00 51.16 99 LYS A CA 1
ATOM 761 C C . LYS A 1 99 ? -20.900 -13.660 -24.881 1.00 51.16 99 LYS A C 1
ATOM 763 O O . LYS A 1 99 ? -20.637 -14.453 -25.776 1.00 51.16 9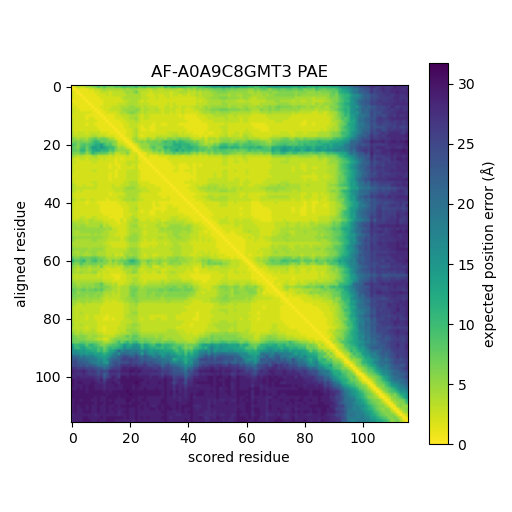9 LYS A O 1
ATOM 768 N N . ASP A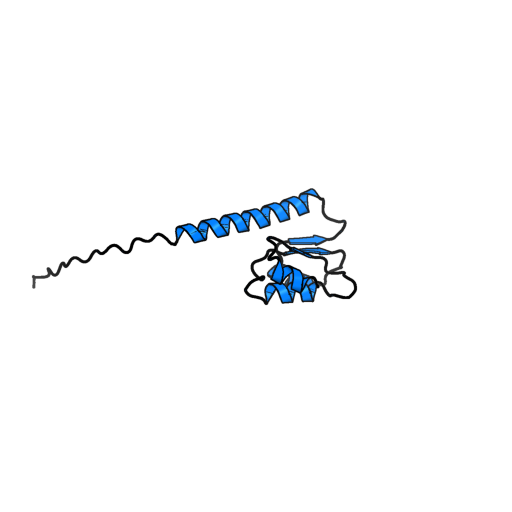 1 100 ? -22.147 -13.358 -24.518 1.00 45.25 100 ASP A N 1
ATOM 769 C CA . ASP A 1 100 ? -23.360 -13.922 -25.136 1.00 45.25 100 ASP A CA 1
ATOM 770 C C . ASP A 1 100 ? -24.131 -12.846 -25.932 1.00 45.25 100 ASP A C 1
ATOM 772 O O . ASP A 1 100 ? -25.295 -12.558 -25.656 1.00 45.25 100 ASP A O 1
ATOM 776 N N . GLU A 1 101 ? -23.503 -12.222 -26.936 1.00 48.38 101 GLU A N 1
ATOM 777 C CA . GLU A 1 101 ? -24.296 -11.676 -28.047 1.00 48.38 101 GLU A CA 1
ATOM 778 C C . GLU A 1 101 ? -24.508 -12.802 -29.066 1.00 48.38 101 GLU A C 1
ATOM 780 O O . GLU A 1 101 ? -23.532 -13.279 -29.652 1.00 48.38 101 GLU A O 1
ATOM 785 N N . PRO A 1 102 ? -25.750 -13.260 -29.309 1.00 44.38 102 PRO A N 1
ATOM 786 C CA . PRO A 1 102 ? -26.007 -14.102 -30.456 1.00 44.38 102 PRO A CA 1
ATOM 787 C C . PRO A 1 102 ? -25.872 -13.226 -31.702 1.00 44.38 102 PRO A C 1
ATOM 789 O O . PRO A 1 102 ? -26.673 -12.317 -31.927 1.00 44.38 102 PRO A O 1
ATOM 792 N N . GLU A 1 103 ? -24.872 -13.524 -32.531 1.00 53.94 103 GLU A N 1
ATOM 793 C CA . GLU A 1 103 ? -24.906 -13.202 -33.953 1.00 53.94 103 GLU A CA 1
ATOM 794 C C . GLU A 1 103 ? -26.172 -13.844 -34.532 1.00 53.94 103 GLU A C 1
ATOM 796 O O . GLU A 1 103 ? -26.181 -15.019 -34.892 1.00 53.94 103 GLU A O 1
ATOM 801 N N . ASN A 1 104 ? -27.279 -13.103 -34.573 1.00 38.94 104 ASN A N 1
ATOM 802 C CA . ASN A 1 104 ? -28.417 -13.500 -35.377 1.00 38.94 104 ASN A CA 1
ATOM 803 C C . ASN A 1 104 ? -28.796 -12.385 -36.342 1.00 38.94 104 ASN A C 1
ATOM 805 O O . ASN A 1 104 ? -29.237 -11.297 -35.970 1.00 38.94 104 ASN A O 1
ATOM 809 N N . GLU A 1 105 ? -28.567 -12.727 -37.603 1.00 54.53 105 GLU A N 1
ATOM 810 C CA . GLU A 1 105 ? -29.074 -12.133 -38.822 1.00 54.53 105 GLU A CA 1
ATOM 811 C C . GLU A 1 105 ? -30.399 -11.389 -38.639 1.00 54.53 105 GLU A C 1
ATOM 813 O O . GLU A 1 105 ? -31.415 -11.955 -38.237 1.00 54.53 105 GLU A O 1
ATOM 818 N N . THR A 1 106 ? -30.454 -10.136 -39.090 1.00 44.53 106 THR A N 1
ATOM 819 C CA . THR A 1 106 ? -31.667 -9.654 -39.756 1.00 44.53 106 THR A CA 1
ATOM 820 C C . THR A 1 106 ? -31.323 -8.586 -40.790 1.00 44.53 106 THR A C 1
ATOM 822 O O . THR A 1 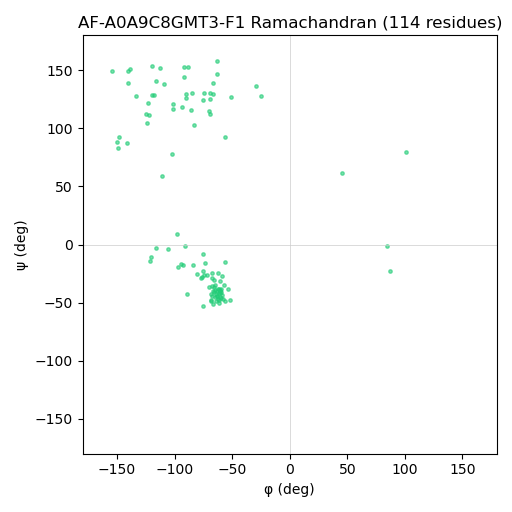106 ? -31.356 -7.386 -40.539 1.00 44.53 106 THR A O 1
ATOM 825 N N . THR A 1 107 ? -31.033 -9.039 -42.010 1.00 50.06 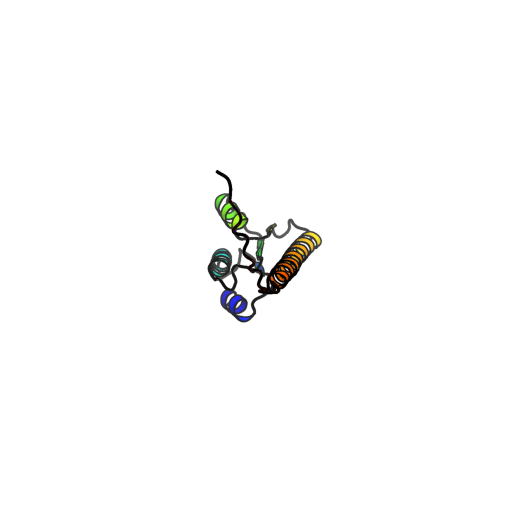107 THR A N 1
ATOM 826 C CA . THR A 1 107 ? -31.456 -8.280 -43.194 1.00 50.06 107 THR A CA 1
ATOM 827 C C . THR A 1 107 ? -32.965 -8.490 -43.333 1.00 50.06 107 THR A C 1
ATOM 829 O O . THR A 1 107 ? -33.413 -9.636 -43.299 1.00 50.06 107 THR A O 1
ATOM 832 N N . PRO A 1 108 ? -33.770 -7.427 -43.505 1.00 48.81 108 PRO A N 1
ATOM 833 C CA . PRO A 1 108 ? -34.523 -7.366 -44.754 1.00 48.81 108 PRO A CA 1
ATOM 834 C C . PRO A 1 108 ? -34.622 -5.956 -45.353 1.00 48.81 108 PRO A C 1
ATOM 836 O O . PRO A 1 108 ? -34.892 -4.956 -44.690 1.00 48.81 108 PRO A O 1
ATOM 839 N N . GLN A 1 109 ? -34.469 -5.946 -46.676 1.00 50.62 109 GLN A N 1
ATOM 840 C CA . GLN A 1 109 ? -34.890 -4.930 -47.638 1.00 50.62 109 GLN A CA 1
ATOM 841 C C . GLN A 1 109 ? -36.138 -4.126 -47.234 1.00 50.62 109 GLN A C 1
ATOM 843 O O . GLN A 1 109 ? -37.188 -4.689 -46.927 1.00 50.62 109 GLN A O 1
ATOM 848 N N . LYS A 1 110 ? -36.078 -2.805 -47.449 1.00 47.59 110 LYS A N 1
ATOM 849 C CA . LYS A 1 110 ? -37.246 -2.027 -47.885 1.00 47.59 110 LYS A CA 1
ATOM 850 C C . LYS A 1 110 ? -36.811 -0.848 -48.753 1.00 47.59 110 LYS A C 1
ATOM 852 O O . LYS A 1 110 ? -36.670 0.281 -48.293 1.00 47.59 110 LYS A O 1
ATOM 857 N N . ILE A 1 111 ? -36.600 -1.129 -50.037 1.00 53.84 111 ILE A N 1
ATOM 858 C CA . ILE A 1 111 ? -36.572 -0.103 -51.078 1.00 53.84 111 ILE A CA 1
ATOM 859 C C . ILE A 1 111 ? -38.034 0.146 -51.449 1.00 53.84 111 ILE A C 1
ATOM 861 O O . ILE A 1 111 ? -38.669 -0.675 -52.100 1.00 53.84 111 ILE A O 1
ATOM 865 N N . ALA A 1 112 ? -38.593 1.246 -50.961 1.00 52.38 112 ALA A N 1
ATOM 866 C CA . ALA A 1 112 ? -39.859 1.781 -51.440 1.00 52.38 112 ALA A CA 1
ATOM 867 C C . ALA A 1 112 ? -39.804 3.302 -51.295 1.00 52.38 112 ALA A C 1
ATOM 869 O O . ALA A 1 112 ? -40.097 3.846 -50.232 1.00 52.38 112 ALA A O 1
ATOM 870 N N . ARG A 1 113 ? -39.382 3.975 -52.366 1.00 47.12 113 ARG A N 1
ATOM 871 C CA . ARG A 1 113 ? -39.648 5.395 -52.603 1.00 47.12 113 ARG A CA 1
ATOM 872 C C . ARG A 1 113 ? -39.934 5.583 -54.088 1.00 47.12 113 ARG A C 1
ATOM 874 O O . ARG A 1 113 ? -39.037 5.854 -54.874 1.00 47.12 113 ARG A O 1
ATOM 881 N N . GLU A 1 114 ? -41.202 5.412 -54.432 1.00 45.72 114 GLU A N 1
ATOM 882 C CA . GLU A 1 114 ? -41.832 6.122 -55.543 1.00 45.72 114 GLU A CA 1
ATOM 883 C C . GLU A 1 114 ? -42.472 7.404 -55.000 1.00 45.72 114 GLU A C 1
ATOM 885 O O . GLU A 1 114 ? -42.914 7.435 -53.848 1.00 45.72 114 GLU A O 1
ATOM 890 N N . SER A 1 115 ? -42.584 8.406 -55.878 1.00 51.69 115 SER A N 1
ATOM 891 C CA . SER A 1 115 ? -43.192 9.742 -55.720 1.00 51.69 115 SER A CA 1
ATOM 892 C C . SER A 1 115 ? -42.191 10.884 -55.478 1.00 51.69 115 SER A C 1
ATOM 894 O O . SER A 1 115 ? -42.049 11.373 -54.358 1.00 51.69 115 SER A O 1
ATOM 896 N N . LYS A 1 116 ? -41.540 11.382 -56.536 1.00 40.72 116 LYS A N 1
ATOM 897 C CA . LYS A 1 116 ? -42.115 12.429 -57.402 1.00 40.72 116 LYS A CA 1
ATOM 898 C C . LYS A 1 116 ? -41.322 12.579 -58.700 1.00 40.72 116 LYS A C 1
ATOM 900 O O . LYS A 1 116 ? -40.096 12.352 -58.651 1.00 40.72 116 LYS A O 1
#

pLDDT: mean 82.23, std 17.29, range [38.94, 95.88]